Protein AF-A0A2I8VKZ7-F1 (afdb_monomer_lite)

Radius of gyration: 16.63 Å; chains: 1; bounding box: 51×28×48 Å

Structure (mmCIF, N/CA/C/O backbone):
data_AF-A0A2I8VKZ7-F1
#
_entry.id   AF-A0A2I8VKZ7-F1
#
loop_
_atom_site.group_PDB
_atom_site.id
_atom_site.type_symbol
_atom_site.label_atom_id
_atom_site.label_alt_id
_atom_site.label_comp_id
_atom_site.label_asym_id
_atom_site.label_entity_id
_atom_site.label_seq_id
_atom_site.pdbx_PDB_ins_code
_atom_site.Cartn_x
_atom_site.Cartn_y
_atom_site.Cartn_z
_atom_site.occupancy
_atom_site.B_iso_or_equiv
_atom_site.auth_seq_id
_atom_site.auth_comp_id
_atom_site.auth_asym_id
_atom_site.auth_atom_id
_atom_site.pdbx_PDB_model_num
ATOM 1 N N . MET A 1 1 ? -18.001 9.272 -7.766 1.00 66.19 1 MET A N 1
ATOM 2 C CA . MET A 1 1 ? -16.822 8.441 -8.090 1.00 66.19 1 MET A CA 1
ATOM 3 C C . MET A 1 1 ? -16.253 8.024 -6.753 1.00 66.19 1 MET A C 1
ATOM 5 O O . MET A 1 1 ? -16.029 8.919 -5.956 1.00 66.19 1 MET A O 1
ATOM 9 N N . THR A 1 2 ? -16.113 6.727 -6.509 1.00 84.25 2 THR A N 1
ATOM 10 C CA . THR A 1 2 ? -15.635 6.159 -5.238 1.00 84.25 2 THR A CA 1
ATOM 11 C C . THR A 1 2 ? -14.112 6.032 -5.310 1.00 84.25 2 THR A C 1
ATOM 13 O O . THR A 1 2 ? -13.646 5.255 -6.152 1.00 84.25 2 THR A O 1
ATOM 16 N N . PRO A 1 3 ? -13.312 6.827 -4.571 1.00 93.75 3 PRO A N 1
ATOM 17 C CA . PRO A 1 3 ? -11.859 6.742 -4.643 1.00 93.75 3 PRO A CA 1
ATOM 18 C C . PRO A 1 3 ? -11.371 5.447 -3.988 1.00 93.75 3 PRO A C 1
ATOM 20 O O . PRO A 1 3 ? -11.765 5.118 -2.871 1.00 93.75 3 PRO A O 1
ATOM 23 N N . VAL A 1 4 ? -10.501 4.717 -4.685 1.00 93.56 4 VAL A N 1
ATOM 24 C CA . VAL A 1 4 ? -9.950 3.437 -4.222 1.00 93.56 4 VAL A CA 1
ATOM 25 C C . VAL A 1 4 ? -8.439 3.565 -4.079 1.00 93.56 4 VAL A C 1
ATOM 27 O O . VAL A 1 4 ? -7.758 3.973 -5.023 1.00 93.56 4 VAL A O 1
ATOM 30 N N . GLY A 1 5 ? -7.928 3.234 -2.897 1.00 93.12 5 GLY A N 1
ATOM 31 C CA . GLY A 1 5 ? -6.505 3.106 -2.616 1.00 93.12 5 GLY A CA 1
ATOM 32 C C . GLY A 1 5 ? -5.992 1.721 -3.001 1.00 93.12 5 GLY A C 1
ATOM 33 O O . GLY A 1 5 ? -6.727 0.737 -2.943 1.00 93.12 5 GLY A O 1
ATOM 34 N N . LEU A 1 6 ? -4.720 1.645 -3.380 1.00 92.62 6 LEU A N 1
ATOM 35 C CA . LEU A 1 6 ? -4.015 0.389 -3.615 1.00 92.62 6 LEU A CA 1
ATOM 36 C C . LEU A 1 6 ? -2.814 0.314 -2.676 1.00 92.62 6 LEU A C 1
ATOM 38 O O . LEU A 1 6 ? -2.026 1.260 -2.625 1.00 92.62 6 LEU A O 1
ATOM 42 N N . GLU A 1 7 ? -2.664 -0.821 -2.005 1.00 94.62 7 GLU A N 1
ATOM 43 C CA . GLU A 1 7 ? -1.490 -1.182 -1.215 1.00 94.62 7 GLU A CA 1
ATOM 44 C C . GLU A 1 7 ? -0.933 -2.526 -1.681 1.00 94.62 7 GLU A C 1
ATOM 46 O O . GLU A 1 7 ? -1.688 -3.405 -2.095 1.00 94.62 7 GLU A O 1
ATOM 51 N N . LEU A 1 8 ? 0.388 -2.679 -1.604 1.00 93.81 8 LEU A N 1
ATOM 52 C CA . LEU A 1 8 ? 1.097 -3.871 -2.065 1.00 93.81 8 LEU A CA 1
ATOM 53 C C . LEU A 1 8 ? 1.954 -4.455 -0.931 1.00 93.81 8 LEU A C 1
ATOM 55 O O . LEU A 1 8 ? 2.530 -3.696 -0.158 1.00 93.81 8 LEU A O 1
ATOM 59 N N . GLY A 1 9 ? 2.053 -5.778 -0.808 1.00 92.12 9 GLY A N 1
ATOM 60 C CA . GLY A 1 9 ? 2.948 -6.431 0.162 1.00 92.12 9 GLY A CA 1
ATOM 61 C C . GLY A 1 9 ? 4.384 -6.594 -0.354 1.00 92.12 9 GLY A C 1
ATOM 62 O O . GLY A 1 9 ? 5.338 -6.566 0.429 1.00 92.12 9 GLY A O 1
ATOM 63 N N . GLY A 1 10 ? 4.539 -6.718 -1.674 1.00 92.62 10 GLY A N 1
ATOM 64 C CA . GLY A 1 10 ? 5.800 -6.958 -2.363 1.00 92.62 10 GLY A CA 1
ATOM 65 C C . GLY A 1 10 ? 5.613 -7.306 -3.844 1.00 92.62 10 GLY A C 1
ATOM 66 O O . GLY A 1 10 ? 4.540 -7.127 -4.433 1.00 92.62 10 GLY A O 1
ATOM 67 N N . GLY A 1 11 ? 6.685 -7.808 -4.460 1.00 91.19 11 GLY A N 1
ATOM 68 C CA . GLY A 1 11 ? 6.716 -8.191 -5.871 1.00 91.19 11 GLY A CA 1
ATOM 69 C C . GLY A 1 11 ? 7.388 -7.146 -6.758 1.00 91.19 11 GLY A C 1
ATOM 70 O O . GLY A 1 11 ? 8.400 -6.558 -6.374 1.00 91.19 11 GLY A O 1
ATOM 71 N N . VAL A 1 12 ? 6.850 -6.936 -7.959 1.00 89.88 12 VAL A N 1
ATOM 72 C CA . VAL A 1 12 ? 7.453 -6.080 -8.990 1.00 89.88 12 VAL A CA 1
ATOM 73 C C . VAL A 1 12 ? 6.397 -5.203 -9.658 1.00 89.88 12 VAL A C 1
ATOM 75 O O . VAL A 1 12 ? 5.337 -5.681 -10.061 1.00 89.88 12 VAL A O 1
ATOM 78 N N . VAL A 1 13 ? 6.721 -3.923 -9.847 1.00 86.88 13 VAL A N 1
ATOM 79 C CA . VAL A 1 13 ? 5.927 -2.987 -10.656 1.00 86.88 13 VAL A CA 1
ATOM 80 C C . VAL A 1 13 ? 6.664 -2.613 -11.932 1.00 86.88 13 VAL A C 1
ATOM 82 O O . VAL A 1 13 ? 7.882 -2.498 -11.942 1.00 86.88 13 VAL A O 1
ATOM 85 N N . ALA A 1 14 ? 5.919 -2.374 -13.007 1.00 87.75 14 ALA A N 1
ATOM 86 C CA . ALA A 1 14 ? 6.465 -1.798 -14.228 1.00 87.75 14 ALA A CA 1
ATOM 87 C C . ALA A 1 14 ? 6.142 -0.299 -14.286 1.00 87.75 14 ALA A C 1
ATOM 89 O O . ALA A 1 14 ? 4.978 0.084 -14.133 1.00 87.75 14 ALA A O 1
ATOM 90 N N . ALA A 1 15 ? 7.147 0.536 -14.531 1.00 85.69 15 ALA A N 1
ATOM 91 C CA . ALA A 1 15 ? 6.988 1.980 -14.691 1.00 85.69 15 ALA A CA 1
ATOM 92 C C . ALA A 1 15 ? 7.823 2.499 -15.867 1.00 85.69 15 ALA A C 1
ATOM 94 O O . ALA A 1 15 ? 8.743 1.828 -16.333 1.00 85.69 15 ALA A O 1
ATOM 95 N N . LEU A 1 16 ? 7.471 3.684 -16.369 1.00 84.69 16 LEU A N 1
ATOM 96 C CA . LEU A 1 16 ? 8.263 4.374 -17.380 1.00 84.69 16 LEU A CA 1
ATOM 97 C C . LEU A 1 16 ? 9.531 4.934 -16.731 1.00 84.69 16 LEU A C 1
ATOM 99 O O . LEU A 1 16 ? 9.442 5.794 -15.853 1.00 84.69 16 LEU A O 1
ATOM 103 N N . ASP A 1 17 ? 10.686 4.488 -17.199 1.00 82.62 17 ASP A N 1
ATOM 104 C CA . ASP A 1 17 ? 11.962 5.059 -16.801 1.00 82.62 17 ASP A CA 1
ATOM 105 C C . ASP A 1 17 ? 12.157 6.420 -17.488 1.00 82.62 17 ASP A C 1
ATOM 107 O O . ASP A 1 17 ? 12.075 6.537 -18.714 1.00 82.62 17 ASP A O 1
ATOM 111 N N . GLY A 1 18 ? 12.347 7.481 -16.702 1.00 77.75 18 GLY A N 1
ATOM 112 C CA . GLY A 1 18 ? 12.414 8.850 -17.219 1.00 77.75 18 GLY A CA 1
ATOM 113 C C . GLY A 1 18 ? 13.640 9.125 -18.091 1.00 77.75 18 GLY A C 1
ATOM 114 O O . GLY A 1 18 ? 13.549 9.924 -19.030 1.00 77.75 18 GLY A O 1
ATOM 115 N N . GLU A 1 19 ? 14.752 8.438 -17.821 1.00 80.88 19 GLU A N 1
ATOM 116 C CA . GLU A 1 19 ? 16.018 8.614 -18.533 1.00 80.88 19 GLU A CA 1
ATOM 117 C C . GLU A 1 19 ? 16.010 7.900 -19.890 1.00 80.88 19 GLU A C 1
ATOM 119 O O . GLU A 1 19 ? 16.284 8.507 -20.929 1.00 80.88 19 GLU A O 1
ATOM 124 N N . THR A 1 20 ? 15.662 6.613 -19.892 1.00 83.06 20 THR A N 1
ATOM 125 C CA . THR A 1 20 ? 15.688 5.751 -21.085 1.00 83.06 20 THR A CA 1
ATOM 126 C C . THR A 1 20 ? 14.401 5.821 -21.901 1.00 83.06 20 THR A C 1
ATOM 128 O O . THR A 1 20 ? 14.427 5.585 -23.109 1.00 83.06 20 THR A O 1
ATOM 131 N N . ARG A 1 21 ? 13.281 6.210 -21.275 1.00 83.75 21 ARG A N 1
ATOM 132 C CA . ARG A 1 21 ? 11.912 6.144 -21.820 1.00 83.75 21 ARG A CA 1
ATOM 133 C C . ARG A 1 21 ? 11.418 4.728 -22.114 1.00 83.75 21 ARG A C 1
ATOM 135 O O . ARG A 1 21 ? 10.408 4.576 -22.806 1.00 83.75 21 ARG A O 1
ATOM 142 N N . ASP A 1 22 ? 12.086 3.719 -21.574 1.00 84.50 22 ASP A N 1
ATOM 143 C CA . ASP A 1 22 ? 11.636 2.336 -21.636 1.00 84.50 22 ASP A CA 1
ATOM 144 C C . ASP A 1 22 ? 10.704 2.010 -20.460 1.00 84.50 22 ASP A C 1
ATOM 146 O O . ASP A 1 22 ? 10.686 2.692 -19.434 1.00 84.50 22 ASP A O 1
ATOM 150 N N . ILE A 1 23 ? 9.891 0.961 -20.610 1.00 84.88 23 ILE A N 1
ATOM 151 C CA . ILE A 1 23 ? 9.157 0.392 -19.475 1.00 84.88 23 ILE A CA 1
ATOM 152 C C . ILE A 1 23 ? 10.102 -0.572 -18.766 1.00 84.88 23 ILE A C 1
ATOM 154 O O . ILE A 1 23 ? 10.510 -1.577 -19.350 1.00 84.88 23 ILE A O 1
ATOM 158 N N . VAL A 1 24 ? 10.417 -0.265 -17.512 1.00 84.94 24 VAL A N 1
ATOM 159 C CA . VAL A 1 24 ? 11.349 -1.029 -16.683 1.00 84.94 24 VAL A CA 1
ATOM 160 C C . VAL A 1 24 ? 10.612 -1.606 -15.479 1.00 84.94 24 VAL A C 1
ATOM 162 O O . VAL A 1 24 ? 9.642 -1.036 -14.972 1.00 84.94 24 VAL A O 1
ATOM 165 N N . GLU A 1 25 ? 11.058 -2.781 -15.052 1.00 87.75 25 GLU A N 1
ATOM 166 C CA . GLU A 1 25 ? 10.578 -3.473 -13.864 1.00 87.75 25 GLU A CA 1
ATOM 167 C C . GLU A 1 25 ? 11.357 -3.022 -12.624 1.00 87.75 25 GLU A C 1
ATOM 169 O O . GLU A 1 25 ? 12.585 -3.083 -12.591 1.00 87.75 25 GLU A O 1
ATOM 174 N N . TYR A 1 26 ? 10.632 -2.608 -11.587 1.00 86.75 26 TYR A N 1
ATOM 175 C CA . TYR A 1 26 ? 11.177 -2.175 -10.307 1.00 86.75 26 TYR A CA 1
ATOM 176 C C . TYR A 1 26 ? 10.673 -3.096 -9.194 1.00 86.75 26 TYR A C 1
ATOM 178 O O . TYR A 1 26 ? 9.455 -3.276 -9.056 1.00 86.75 26 TYR A O 1
ATOM 186 N N . PRO A 1 27 ? 11.569 -3.675 -8.376 1.00 89.88 27 PRO A N 1
ATOM 187 C CA . PRO A 1 27 ? 11.145 -4.447 -7.220 1.00 89.88 27 PRO A CA 1
ATOM 188 C C . PRO A 1 27 ? 10.459 -3.528 -6.206 1.00 89.88 27 PRO A C 1
ATOM 190 O O . PRO A 1 27 ? 10.930 -2.423 -5.9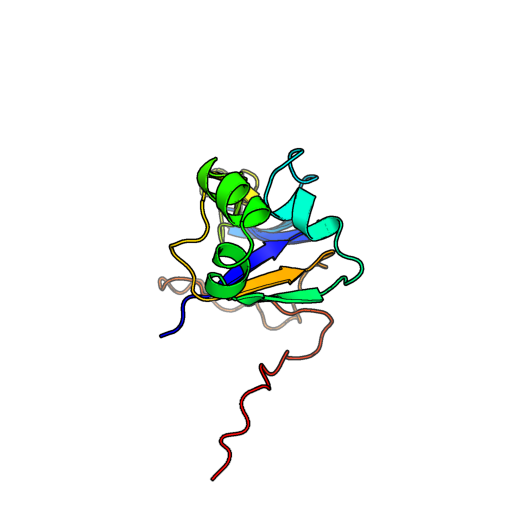24 1.00 89.88 27 PRO A O 1
ATOM 193 N N . ILE A 1 28 ? 9.363 -4.000 -5.621 1.00 89.94 28 ILE A N 1
ATOM 194 C CA . ILE A 1 28 ? 8.735 -3.336 -4.481 1.00 89.94 28 ILE A CA 1
ATOM 195 C C . ILE A 1 28 ? 9.596 -3.638 -3.248 1.00 89.94 28 ILE A C 1
ATOM 197 O O . ILE A 1 28 ? 9.786 -4.811 -2.912 1.00 89.94 28 ILE A O 1
ATOM 201 N N . PRO A 1 29 ? 10.146 -2.617 -2.566 1.00 89.94 29 PRO A N 1
ATOM 202 C CA . PRO A 1 29 ? 10.917 -2.836 -1.352 1.00 89.94 29 PRO A CA 1
ATOM 203 C C . PRO A 1 29 ? 10.013 -3.363 -0.237 1.00 89.94 29 PRO A C 1
ATOM 205 O O . PRO A 1 29 ? 8.840 -2.996 -0.163 1.00 89.94 29 PRO A O 1
ATOM 208 N N . SER A 1 30 ? 10.581 -4.158 0.674 1.00 90.81 30 SER A N 1
ATOM 209 C CA . SER A 1 30 ? 9.874 -4.602 1.878 1.00 90.81 30 SER A CA 1
ATOM 210 C C . SER A 1 30 ? 9.204 -3.416 2.593 1.00 90.81 30 SER A C 1
ATOM 212 O O . SER A 1 30 ? 9.882 -2.410 2.839 1.00 90.81 30 SER A O 1
ATOM 214 N N . PRO A 1 31 ? 7.916 -3.529 2.961 1.00 93.94 31 PRO A N 1
ATOM 215 C CA . PRO A 1 31 ? 7.203 -2.486 3.685 1.00 93.94 31 PRO A CA 1
ATOM 216 C C . PRO A 1 31 ? 7.919 -2.046 4.974 1.00 93.94 31 PRO A C 1
ATOM 218 O O . PRO A 1 31 ? 8.389 -2.901 5.732 1.00 93.94 31 PRO A O 1
ATOM 221 N N . PRO A 1 32 ? 7.989 -0.733 5.277 1.00 95.00 32 PRO A N 1
ATOM 222 C CA . PRO A 1 32 ? 8.500 -0.254 6.556 1.00 95.00 32 PRO A CA 1
ATOM 223 C C . PRO A 1 32 ? 7.689 -0.830 7.729 1.00 95.00 32 PRO A C 1
ATOM 225 O O . PRO A 1 32 ? 6.457 -0.860 7.643 1.00 95.00 32 PRO A O 1
ATOM 228 N N . PRO A 1 33 ? 8.317 -1.241 8.844 1.00 96.44 33 PRO A N 1
ATOM 229 C CA . PRO A 1 33 ? 7.589 -1.775 9.993 1.00 96.44 33 PRO A CA 1
ATOM 230 C C . PRO A 1 33 ? 6.515 -0.810 10.51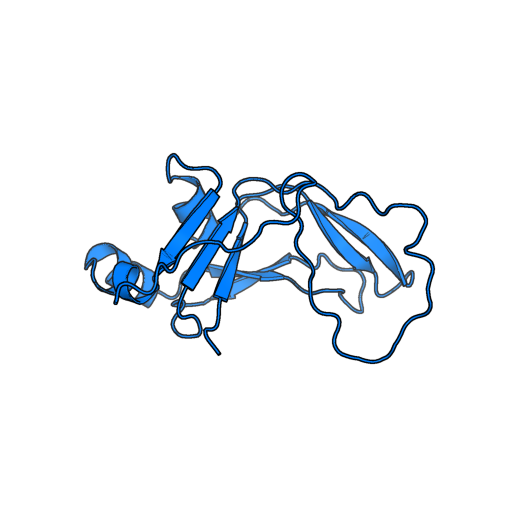2 1.00 96.44 33 PRO A C 1
ATOM 232 O O . PRO A 1 33 ? 6.789 0.365 10.748 1.00 96.44 33 PRO A O 1
ATOM 235 N N . GLY A 1 34 ? 5.292 -1.307 10.706 1.00 95.12 34 GLY A N 1
ATOM 236 C CA . GLY A 1 34 ? 4.152 -0.514 11.183 1.00 95.12 34 GLY A CA 1
ATOM 237 C C . GLY A 1 34 ? 3.496 0.388 10.130 1.00 95.12 34 GLY A C 1
ATOM 238 O O . GLY A 1 34 ? 2.533 1.088 10.453 1.00 95.12 34 GLY A O 1
ATOM 239 N N . SER A 1 35 ? 3.982 0.369 8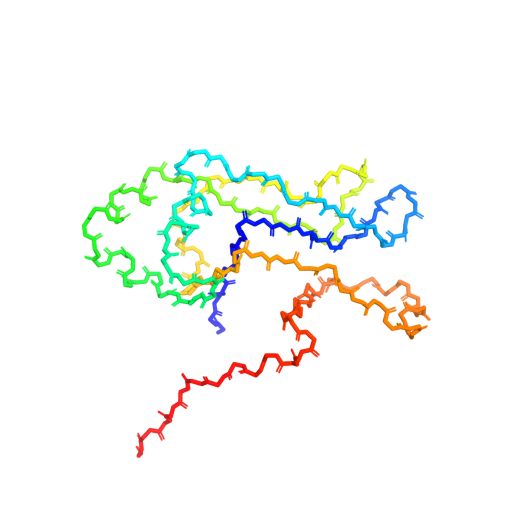.884 1.00 97.44 35 SER A N 1
ATOM 240 C CA . SER A 1 35 ? 3.289 0.961 7.735 1.00 97.44 35 SER A CA 1
ATOM 241 C C . SER A 1 35 ? 1.990 0.210 7.421 1.00 97.44 35 SER A C 1
ATOM 243 O O . SER A 1 35 ? 1.795 -0.930 7.845 1.00 97.44 35 SER A O 1
ATOM 245 N N . ILE A 1 36 ? 1.098 0.838 6.654 1.00 96.94 36 ILE A N 1
ATOM 246 C CA . ILE A 1 36 ? -0.145 0.214 6.187 1.00 96.94 36 ILE A CA 1
ATOM 247 C C . ILE A 1 36 ? 0.117 -1.119 5.469 1.00 96.94 36 ILE A C 1
ATOM 249 O O . ILE A 1 36 ? -0.443 -2.125 5.903 1.00 96.94 36 ILE A O 1
ATOM 253 N N . PRO A 1 37 ? 0.991 -1.188 4.447 1.00 96.31 37 PRO A N 1
ATOM 254 C CA . PRO A 1 37 ? 1.300 -2.455 3.784 1.00 96.31 37 PRO A CA 1
ATOM 255 C C . PRO A 1 37 ? 1.964 -3.498 4.697 1.00 96.31 37 PRO A C 1
ATOM 257 O O . PRO A 1 37 ? 1.677 -4.682 4.555 1.00 96.31 37 PRO A O 1
ATOM 260 N N . ASP A 1 38 ? 2.792 -3.098 5.672 1.00 97.06 38 ASP A N 1
ATOM 261 C CA . ASP A 1 38 ? 3.377 -4.043 6.643 1.00 97.06 38 ASP A CA 1
ATOM 262 C C . ASP A 1 38 ? 2.318 -4.665 7.564 1.00 97.06 38 ASP A C 1
ATOM 264 O O . ASP A 1 38 ? 2.397 -5.848 7.896 1.00 97.06 38 ASP A O 1
ATOM 268 N N . VAL A 1 39 ? 1.320 -3.881 7.979 1.00 96.06 39 VAL A N 1
ATOM 269 C CA . VAL A 1 39 ? 0.195 -4.378 8.780 1.00 96.06 39 VAL A CA 1
ATOM 270 C C . VAL A 1 39 ? -0.727 -5.247 7.930 1.00 96.06 39 VAL A C 1
ATOM 272 O O . VAL A 1 39 ? -1.113 -6.327 8.372 1.00 96.06 39 VAL A O 1
ATOM 275 N N . PHE A 1 40 ? -1.047 -4.817 6.709 1.00 95.25 40 PHE A N 1
ATOM 276 C CA . PHE A 1 40 ? -1.950 -5.537 5.808 1.00 95.25 40 PHE A CA 1
ATOM 277 C C . PHE A 1 40 ? -1.391 -6.895 5.382 1.00 95.25 40 PHE A C 1
ATOM 279 O O . PHE A 1 40 ? -2.140 -7.865 5.350 1.00 95.25 40 PHE A O 1
ATOM 286 N N . ARG A 1 41 ? -0.071 -7.013 5.197 1.00 94.31 41 ARG A N 1
ATOM 287 C CA . ARG A 1 41 ? 0.597 -8.294 4.913 1.00 94.31 41 ARG A CA 1
ATOM 288 C C . ARG A 1 41 ? 0.422 -9.355 6.009 1.00 94.31 41 ARG A C 1
ATOM 290 O O . ARG A 1 41 ? 0.698 -10.528 5.796 1.00 94.31 41 ARG A O 1
ATOM 297 N N . ARG A 1 42 ? 0.012 -8.963 7.217 1.00 93.44 42 ARG A N 1
ATOM 298 C CA . ARG A 1 42 ? -0.206 -9.894 8.339 1.00 93.44 42 ARG A CA 1
ATOM 299 C C . ARG A 1 42 ? -1.615 -10.486 8.351 1.00 93.44 42 ARG A C 1
ATOM 301 O O . ARG A 1 42 ? -1.906 -11.307 9.217 1.00 93.44 42 ARG A O 1
ATOM 308 N N . VAL A 1 43 ? -2.489 -10.039 7.451 1.00 92.12 43 VAL A N 1
ATOM 309 C CA . VAL A 1 43 ? -3.804 -10.641 7.229 1.00 92.12 43 VAL A CA 1
ATOM 310 C C . VAL A 1 43 ? -3.603 -11.952 6.469 1.00 92.12 43 VAL A C 1
ATOM 312 O O . VAL A 1 43 ? -2.829 -11.998 5.520 1.00 92.12 43 VAL A O 1
ATOM 315 N N . ASP A 1 44 ? -4.299 -13.013 6.877 1.00 91.38 44 ASP A N 1
ATOM 316 C CA . ASP A 1 44 ? -4.188 -14.364 6.294 1.00 91.38 44 ASP A CA 1
ATOM 317 C C . ASP A 1 44 ? -4.935 -14.493 4.945 1.00 91.38 44 ASP A C 1
ATOM 319 O O . ASP A 1 44 ? -5.550 -15.514 4.643 1.00 91.38 44 ASP A O 1
ATOM 323 N N . ASP A 1 45 ? -4.938 -13.416 4.155 1.00 91.56 45 ASP A N 1
ATOM 324 C CA . ASP A 1 45 ? -5.547 -13.338 2.829 1.00 91.56 45 ASP A CA 1
ATOM 325 C C . ASP A 1 45 ? -4.619 -12.550 1.883 1.00 91.56 45 ASP A C 1
ATOM 327 O O . ASP A 1 45 ? -4.354 -11.367 2.131 1.00 91.56 45 ASP A O 1
ATOM 331 N N . PRO A 1 46 ? -4.109 -13.168 0.798 1.00 90.88 46 PRO A N 1
ATOM 332 C CA . PRO A 1 46 ? -3.191 -12.510 -0.131 1.00 90.88 46 PRO A CA 1
ATOM 333 C C . PRO A 1 46 ? -3.849 -11.419 -0.993 1.00 90.88 46 PRO A C 1
ATOM 335 O O . PRO A 1 46 ? -3.139 -10.653 -1.651 1.00 90.88 46 PRO A O 1
ATOM 338 N N . LEU A 1 47 ? -5.184 -11.346 -1.040 1.00 95.19 47 LEU A N 1
ATOM 339 C CA . LEU A 1 47 ? -5.924 -10.345 -1.805 1.00 95.19 47 LEU A CA 1
ATOM 340 C C . LEU A 1 47 ? -7.234 -10.004 -1.101 1.00 95.19 47 LEU A C 1
ATOM 342 O O . LEU A 1 47 ? -8.191 -10.769 -1.146 1.00 95.19 47 LEU A O 1
ATOM 346 N N . PHE A 1 48 ? -7.329 -8.790 -0.570 1.00 93.38 48 PHE A N 1
ATOM 347 C CA . PHE A 1 48 ? -8.561 -8.326 0.055 1.00 93.38 48 PHE A CA 1
ATOM 348 C C . PHE A 1 48 ? -8.865 -6.868 -0.272 1.00 93.38 48 PHE A C 1
ATOM 350 O O . PHE A 1 48 ? -8.011 -6.088 -0.699 1.00 93.38 48 PHE A O 1
ATOM 357 N N . SER A 1 49 ? -10.119 -6.496 -0.048 1.00 95.38 49 SER A N 1
ATOM 358 C CA . SER A 1 49 ? -10.573 -5.113 -0.057 1.00 95.38 49 SER A CA 1
ATOM 359 C C . SER A 1 49 ? -11.237 -4.794 1.268 1.00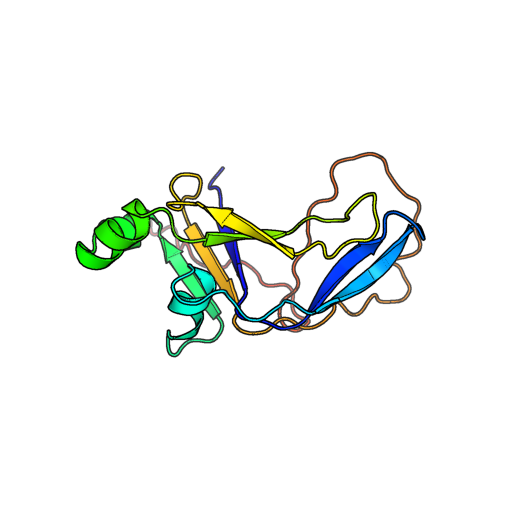 95.38 49 SER A C 1
ATOM 361 O O . SER A 1 49 ? -11.988 -5.619 1.784 1.00 95.38 49 SER A O 1
ATOM 363 N N . VAL A 1 50 ? -11.008 -3.594 1.782 1.00 93.62 50 VAL A N 1
ATOM 364 C CA . VAL A 1 50 ? -11.600 -3.135 3.037 1.00 93.62 50 VAL A CA 1
ATOM 365 C C . VAL A 1 50 ? -12.166 -1.731 2.872 1.00 93.62 50 VAL A C 1
ATOM 367 O O . VAL A 1 50 ? -11.579 -0.895 2.174 1.00 93.62 50 VAL A O 1
ATOM 370 N N . SER A 1 51 ? -13.322 -1.485 3.485 1.00 96.00 51 SER A N 1
ATOM 371 C CA . SER A 1 51 ? -13.899 -0.147 3.554 1.00 96.00 51 SER A CA 1
ATOM 372 C C . SER A 1 51 ? -13.097 0.705 4.533 1.00 96.00 51 SER A C 1
ATOM 374 O O . SER A 1 51 ? -12.741 0.253 5.623 1.00 96.00 51 SER A O 1
ATOM 376 N N . VAL A 1 52 ? -12.821 1.956 4.165 1.00 95.19 52 VAL A N 1
ATOM 377 C CA . VAL A 1 52 ? -12.162 2.887 5.088 1.00 95.19 52 VAL A CA 1
ATOM 378 C C . VAL A 1 52 ? -13.060 3.166 6.295 1.00 95.19 52 VAL A C 1
ATOM 380 O O . VAL A 1 52 ? -12.556 3.202 7.414 1.00 95.19 52 VAL A O 1
ATOM 383 N N . ASP A 1 53 ? -14.379 3.245 6.116 1.00 95.44 53 ASP A N 1
ATOM 384 C CA . ASP A 1 53 ? -15.318 3.433 7.229 1.00 95.44 53 ASP A CA 1
ATOM 385 C C . ASP A 1 53 ? -15.249 2.267 8.230 1.00 95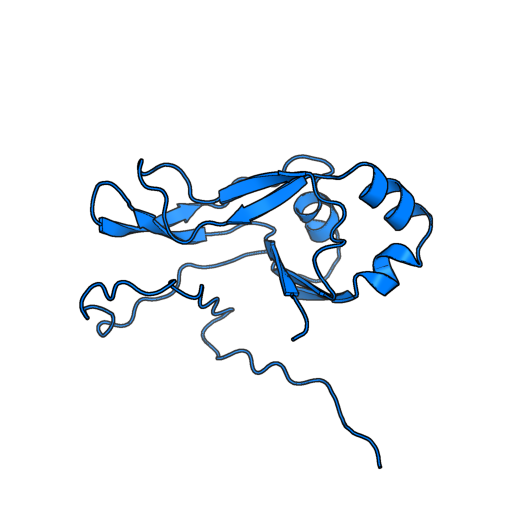.44 53 ASP A C 1
ATOM 387 O O . ASP A 1 53 ? -15.130 2.496 9.433 1.00 95.44 53 ASP A O 1
ATOM 391 N N . GLU A 1 54 ? -15.199 1.020 7.747 1.00 93.25 54 GLU A N 1
ATOM 392 C CA . GLU A 1 54 ? -15.055 -0.170 8.603 1.00 93.25 54 GLU A CA 1
ATOM 393 C C . GLU A 1 54 ? -13.733 -0.168 9.390 1.00 93.25 54 GLU A C 1
ATOM 395 O O . GLU A 1 54 ? -13.702 -0.540 10.568 1.00 93.25 54 GLU A O 1
ATOM 400 N N . LEU A 1 55 ? -12.633 0.292 8.775 1.00 91.25 55 LEU A N 1
ATOM 401 C CA . LEU A 1 55 ? -11.356 0.468 9.478 1.00 91.25 55 LEU A CA 1
ATOM 402 C C . LEU A 1 55 ? -11.472 1.516 10.590 1.00 91.25 55 LEU A C 1
ATOM 404 O O . LEU A 1 55 ? -10.929 1.330 11.681 1.00 91.25 55 LEU A O 1
ATOM 408 N N . TYR A 1 56 ? -12.179 2.616 10.330 1.00 93.50 56 TYR A N 1
ATOM 409 C CA . TYR A 1 56 ? -12.404 3.658 11.324 1.00 93.50 56 TYR A CA 1
ATOM 410 C C . TYR A 1 56 ? -13.393 3.228 12.411 1.00 93.50 56 TYR A C 1
ATOM 412 O O . TYR A 1 56 ? -13.279 3.710 13.540 1.00 93.50 56 TYR A O 1
ATOM 420 N N . ASP A 1 57 ? -14.306 2.296 12.158 1.00 94.44 57 ASP A N 1
ATOM 421 C CA . ASP A 1 57 ? -15.226 1.785 13.176 1.00 94.44 57 ASP A CA 1
ATOM 422 C C . ASP A 1 57 ? -14.509 0.987 14.275 1.00 94.44 57 ASP A C 1
ATOM 424 O O . ASP A 1 57 ? -14.892 1.077 15.446 1.00 94.44 57 ASP A O 1
ATOM 428 N N . ALA A 1 58 ? -13.395 0.321 13.960 1.00 91.06 58 ALA A N 1
ATOM 429 C CA . ALA A 1 58 ? -12.559 -0.374 14.938 1.00 91.06 58 ALA A CA 1
ATOM 430 C C . ALA A 1 58 ? -11.667 0.605 15.748 1.00 91.06 58 ALA A C 1
ATOM 432 O O . ALA A 1 58 ? -10.784 1.247 15.175 1.00 91.06 58 ALA A O 1
ATOM 433 N N . PRO A 1 59 ? -11.811 0.720 17.090 1.00 91.44 59 PRO A N 1
ATOM 434 C CA . PRO A 1 59 ? -11.097 1.734 17.879 1.00 91.44 59 PRO A CA 1
ATOM 435 C C . PRO A 1 59 ? -9.565 1.672 17.789 1.00 91.44 59 PRO A C 1
ATOM 437 O O . PRO A 1 59 ? -8.923 2.706 17.620 1.00 91.44 59 PRO A O 1
ATOM 440 N N . SER A 1 60 ? -8.974 0.476 17.852 1.00 92.88 60 SER A N 1
ATOM 441 C CA . SER A 1 60 ? -7.516 0.298 17.774 1.00 92.88 60 SER A CA 1
ATOM 442 C C . SER A 1 60 ? -6.956 0.646 16.392 1.00 92.88 60 SER A C 1
ATOM 444 O O . SER A 1 60 ? -5.902 1.272 16.288 1.00 92.88 60 SER A O 1
ATOM 446 N N . VAL A 1 61 ? -7.677 0.285 15.328 1.00 92.25 61 VAL A N 1
ATOM 447 C CA . VAL A 1 61 ? -7.305 0.597 13.942 1.00 92.25 61 VAL A CA 1
ATOM 448 C C . VAL A 1 61 ? -7.424 2.097 13.693 1.00 92.25 61 VAL A C 1
ATOM 450 O O . VAL A 1 61 ? -6.501 2.702 13.156 1.00 92.25 61 VAL A O 1
ATOM 453 N N . ARG A 1 62 ? -8.502 2.725 14.167 1.00 94.50 62 ARG A N 1
ATOM 454 C CA . ARG A 1 62 ? -8.697 4.179 14.129 1.00 94.50 62 ARG A CA 1
ATOM 455 C C . ARG A 1 62 ? -7.563 4.938 14.809 1.00 94.50 62 ARG A C 1
ATOM 457 O O . ARG A 1 62 ? -7.076 5.927 14.265 1.00 94.50 62 ARG A O 1
ATOM 464 N N . GLU A 1 63 ? -7.173 4.528 16.013 1.00 95.31 63 GLU A N 1
ATOM 465 C CA . GLU A 1 63 ? -6.073 5.163 16.747 1.00 95.31 63 GLU A CA 1
ATOM 466 C C . GLU A 1 63 ? -4.749 5.031 15.999 1.00 95.31 63 GLU A C 1
ATOM 468 O O . GLU A 1 63 ? -4.031 6.019 15.858 1.00 95.31 63 GLU A O 1
ATOM 473 N N . TRP A 1 64 ? -4.465 3.850 15.450 1.00 96.94 64 TRP A N 1
ATOM 474 C CA . TRP A 1 64 ? -3.286 3.633 14.621 1.00 96.94 64 TRP A CA 1
ATOM 475 C C . TRP A 1 64 ? -3.315 4.479 13.339 1.00 96.94 64 TRP A C 1
ATOM 477 O O . TRP A 1 64 ? -2.350 5.193 13.083 1.00 96.94 64 TRP A O 1
ATOM 487 N N . LEU A 1 65 ? -4.416 4.509 12.582 1.00 95.69 65 LEU A N 1
ATOM 488 C CA . LEU A 1 65 ? -4.544 5.337 11.372 1.00 95.69 65 LEU A CA 1
ATOM 489 C C . LEU A 1 65 ? -4.362 6.833 11.663 1.00 95.69 65 LEU A C 1
ATOM 491 O O . LEU A 1 65 ? -3.752 7.549 10.872 1.00 95.69 65 LEU A O 1
ATOM 495 N N . ARG A 1 66 ? -4.796 7.313 12.836 1.00 96.38 66 ARG A N 1
ATOM 496 C CA . ARG A 1 66 ? -4.567 8.701 13.281 1.00 96.38 66 ARG A CA 1
ATOM 497 C C . ARG A 1 66 ? -3.097 9.041 13.531 1.00 96.38 66 ARG A C 1
ATOM 499 O O . ARG A 1 66 ? -2.760 10.222 13.523 1.00 96.38 66 ARG A O 1
ATOM 506 N N . THR A 1 67 ? -2.221 8.051 13.714 1.00 97.00 67 THR A N 1
ATOM 507 C CA . THR A 1 67 ? -0.760 8.274 13.741 1.00 97.00 67 THR A CA 1
ATOM 508 C C . THR A 1 67 ? -0.172 8.533 12.350 1.00 97.00 67 THR A C 1
ATOM 510 O O . THR A 1 67 ? 1.013 8.831 12.236 1.00 97.00 67 THR A O 1
ATOM 513 N N . GLN A 1 68 ? -1.007 8.459 11.307 1.00 96.56 68 GLN A N 1
ATOM 514 C CA . GLN A 1 68 ? -0.652 8.615 9.900 1.00 96.56 68 GLN A CA 1
ATOM 515 C C . GLN A 1 68 ? 0.474 7.665 9.463 1.00 96.56 68 GLN A C 1
ATOM 517 O O . GLN A 1 68 ? 1.534 8.129 9.013 1.00 96.56 68 GLN A O 1
ATOM 522 N N . PRO A 1 69 ? 0.265 6.337 9.584 1.00 96.75 69 PRO A N 1
ATOM 523 C CA . PRO A 1 69 ? 1.233 5.353 9.125 1.00 96.75 69 PRO A CA 1
ATOM 524 C C . PRO A 1 69 ? 1.571 5.564 7.647 1.00 96.75 69 PRO A C 1
ATOM 526 O O . PRO A 1 69 ? 0.828 6.168 6.868 1.00 96.75 69 PRO A O 1
ATOM 529 N N . GLN A 1 70 ? 2.739 5.074 7.249 1.00 97.19 70 GLN A N 1
ATOM 530 C CA . GLN A 1 70 ? 3.176 5.199 5.867 1.00 97.19 70 GLN A CA 1
ATOM 531 C C . GLN A 1 70 ? 2.361 4.283 4.952 1.00 97.19 70 GLN A C 1
ATOM 533 O O . GLN A 1 70 ? 2.043 3.153 5.314 1.00 97.19 70 GLN A O 1
ATOM 538 N N . ARG A 1 71 ? 2.071 4.761 3.746 1.00 94.88 71 ARG A N 1
ATOM 539 C CA . ARG A 1 71 ? 1.435 4.011 2.663 1.00 94.88 71 ARG A CA 1
ATOM 540 C C . ARG A 1 71 ? 2.193 4.187 1.361 1.00 94.88 71 ARG A C 1
ATOM 542 O O . ARG A 1 71 ? 2.977 5.133 1.245 1.00 94.88 71 ARG A O 1
ATOM 549 N N . HIS A 1 72 ? 1.904 3.345 0.379 1.00 91.06 72 HIS A N 1
ATOM 550 C CA . HIS A 1 72 ? 2.508 3.469 -0.939 1.00 91.06 72 HIS A CA 1
ATOM 551 C C . HIS A 1 72 ? 2.108 4.763 -1.660 1.00 91.06 72 HIS A C 1
ATOM 553 O O . HIS A 1 72 ? 0.944 5.172 -1.682 1.00 91.06 72 HIS A O 1
ATOM 559 N N . ASP A 1 73 ? 3.075 5.369 -2.333 1.00 90.12 73 ASP A N 1
ATOM 560 C CA . ASP A 1 73 ? 2.883 6.373 -3.370 1.00 90.12 73 ASP A CA 1
ATOM 561 C C . ASP A 1 73 ? 3.607 5.885 -4.627 1.00 90.12 73 ASP A C 1
ATOM 563 O O . ASP A 1 73 ? 4.821 6.033 -4.752 1.00 90.12 73 ASP A O 1
ATOM 567 N N . ILE A 1 74 ? 2.864 5.200 -5.505 1.00 86.38 74 ILE A N 1
ATOM 568 C CA . ILE A 1 74 ? 3.412 4.526 -6.689 1.00 86.38 74 ILE A CA 1
ATOM 569 C C . ILE A 1 74 ? 3.190 5.395 -7.915 1.00 86.38 74 ILE A C 1
ATOM 571 O O . ILE A 1 74 ? 2.053 5.717 -8.273 1.00 86.38 74 ILE A O 1
ATOM 575 N N . TRP A 1 75 ? 4.283 5.762 -8.569 1.00 83.62 75 TRP A N 1
ATOM 576 C CA . TRP A 1 75 ? 4.274 6.648 -9.721 1.00 83.62 75 TRP A CA 1
ATOM 577 C C . TRP A 1 75 ? 4.341 5.834 -11.016 1.00 83.62 75 TRP A C 1
ATOM 579 O O . TRP A 1 75 ? 4.977 4.790 -11.091 1.00 83.62 75 TRP A O 1
ATOM 589 N N . GLY A 1 76 ? 3.680 6.309 -12.075 1.00 79.69 76 GLY A N 1
ATOM 590 C CA . GLY A 1 76 ? 3.734 5.649 -13.390 1.00 79.69 76 GLY A CA 1
ATOM 591 C C . GLY A 1 76 ? 5.076 5.815 -14.119 1.00 79.69 76 GLY A C 1
ATOM 592 O O . GLY A 1 76 ? 5.264 5.229 -15.182 1.00 79.69 76 GLY A O 1
ATOM 593 N N . GLY A 1 77 ? 5.972 6.631 -13.565 1.00 77.88 77 GLY A N 1
ATOM 594 C CA . GLY A 1 77 ? 7.325 6.889 -14.036 1.00 77.88 77 GLY A CA 1
ATOM 595 C C . GLY A 1 77 ? 7.958 8.028 -13.241 1.00 77.88 77 GLY A C 1
ATOM 596 O O . GLY A 1 77 ? 7.252 8.969 -12.860 1.00 77.88 77 GLY A O 1
ATOM 597 N N . HIS A 1 78 ? 9.260 7.928 -12.977 1.00 66.81 78 HIS A N 1
ATOM 598 C CA . HIS A 1 78 ? 10.031 8.959 -12.285 1.00 66.81 78 HIS A CA 1
ATOM 599 C C . HIS A 1 78 ? 10.974 9.649 -13.284 1.00 66.81 78 HIS A C 1
ATOM 601 O O . HIS A 1 78 ? 11.659 8.951 -14.034 1.00 66.81 78 HIS A O 1
ATOM 607 N N . PRO A 1 79 ? 11.012 10.996 -13.343 1.00 66.19 79 PRO A N 1
ATOM 608 C CA . PRO A 1 79 ? 11.816 11.723 -14.331 1.00 66.19 79 PRO A CA 1
ATOM 609 C C . PRO A 1 79 ? 13.317 11.424 -14.232 1.00 66.19 79 PRO A C 1
ATOM 611 O O . PRO A 1 79 ? 13.994 11.455 -15.254 1.00 66.19 79 PRO A O 1
ATOM 614 N N . ASP A 1 80 ? 13.794 11.089 -13.033 1.00 71.00 80 ASP A N 1
ATOM 615 C CA . ASP A 1 80 ? 15.213 10.858 -12.735 1.00 71.00 80 ASP A CA 1
ATOM 616 C C . ASP A 1 80 ? 15.601 9.364 -12.704 1.00 71.00 80 ASP A C 1
ATOM 618 O O . ASP A 1 80 ? 16.650 9.013 -12.183 1.00 71.00 80 ASP A O 1
ATOM 622 N N . GLY A 1 81 ? 14.730 8.459 -13.173 1.00 66.25 81 GLY A N 1
ATOM 623 C CA . GLY A 1 81 ? 15.004 7.009 -13.208 1.00 66.25 81 GLY A CA 1
ATOM 624 C C . GLY A 1 81 ? 14.997 6.285 -11.850 1.00 66.25 81 GLY A C 1
ATOM 625 O O . GLY A 1 81 ? 15.177 5.067 -11.788 1.00 66.25 81 GLY A O 1
ATOM 626 N N . ASP A 1 82 ? 14.744 7.008 -10.756 1.00 77.88 82 ASP A N 1
ATOM 627 C CA . ASP A 1 82 ? 14.570 6.434 -9.419 1.00 77.88 82 ASP A CA 1
ATOM 628 C C . ASP A 1 82 ? 13.370 5.476 -9.324 1.00 77.88 82 ASP A C 1
ATOM 630 O O . ASP A 1 82 ? 12.438 5.499 -10.134 1.00 77.88 82 ASP A O 1
ATOM 634 N N . SER A 1 83 ? 13.381 4.636 -8.280 1.00 82.25 83 SER A N 1
ATOM 635 C CA . SER A 1 83 ? 12.281 3.713 -7.990 1.00 82.25 83 SER A CA 1
ATOM 636 C C . SER A 1 83 ? 10.940 4.455 -7.956 1.00 82.25 83 SER A C 1
ATOM 638 O O . SER A 1 83 ? 10.807 5.410 -7.193 1.00 82.25 83 SER A O 1
ATOM 640 N N . PRO A 1 84 ? 9.912 3.985 -8.684 1.00 86.06 84 PRO A N 1
ATOM 641 C CA . PRO A 1 84 ? 8.589 4.599 -8.692 1.00 86.06 84 PRO A CA 1
ATOM 642 C C . PRO A 1 84 ? 7.805 4.342 -7.399 1.00 86.06 84 PRO A C 1
ATOM 644 O O . PRO A 1 84 ? 6.678 4.817 -7.267 1.00 86.06 84 PRO A O 1
ATOM 647 N N . VAL A 1 85 ? 8.341 3.526 -6.486 1.00 88.06 85 VAL A N 1
ATOM 648 C CA . VAL A 1 85 ? 7.671 3.100 -5.259 1.00 88.06 85 VAL A CA 1
ATOM 649 C C . VAL A 1 85 ? 8.197 3.919 -4.089 1.00 88.06 85 VAL A C 1
ATOM 651 O O . VAL A 1 85 ? 9.277 3.651 -3.558 1.00 88.06 85 VAL A O 1
ATOM 654 N N . HIS A 1 86 ? 7.405 4.896 -3.659 1.00 88.88 86 HIS A N 1
ATOM 655 C CA . HIS A 1 86 ? 7.701 5.716 -2.491 1.00 88.88 86 HIS A CA 1
ATOM 656 C C . HIS A 1 86 ? 6.703 5.464 -1.365 1.00 88.88 86 HIS A C 1
ATOM 658 O O . HIS A 1 86 ? 5.678 4.803 -1.540 1.00 88.88 86 HIS A O 1
ATOM 664 N N . TYR A 1 87 ? 7.000 6.030 -0.198 1.00 91.88 87 TYR A N 1
ATOM 665 C CA . TYR A 1 87 ? 6.133 5.973 0.969 1.00 91.88 87 TYR A CA 1
ATOM 666 C C . TYR A 1 87 ? 5.779 7.376 1.441 1.00 91.88 87 TYR A C 1
ATOM 668 O O . TYR A 1 87 ? 6.639 8.254 1.516 1.00 91.88 87 TYR A O 1
ATOM 676 N N . ARG A 1 88 ? 4.518 7.576 1.824 1.00 94.50 88 ARG A N 1
ATOM 677 C CA . ARG A 1 88 ? 4.045 8.824 2.433 1.00 94.50 88 ARG A CA 1
ATOM 678 C C . ARG A 1 88 ? 3.103 8.551 3.594 1.00 94.50 88 ARG A C 1
ATOM 680 O O . ARG A 1 88 ? 2.389 7.552 3.579 1.00 94.50 88 ARG A O 1
ATOM 687 N N . SER A 1 89 ? 3.071 9.448 4.571 1.00 97.38 89 SER A N 1
ATOM 688 C CA . SER A 1 89 ? 2.111 9.390 5.677 1.00 97.38 89 SER A CA 1
ATOM 689 C C . SER A 1 89 ? 0.676 9.516 5.169 1.00 97.38 89 SER A C 1
ATOM 691 O O . SER A 1 89 ? 0.386 10.324 4.282 1.00 97.38 89 SER A O 1
ATOM 693 N N . SER A 1 90 ? -0.226 8.707 5.717 1.00 96.56 90 SER A N 1
ATOM 694 C CA . SER A 1 90 ? -1.643 8.753 5.380 1.00 96.56 90 SER A CA 1
ATOM 695 C C . SER A 1 90 ? -2.491 8.139 6.482 1.00 96.56 90 SER A C 1
ATOM 697 O O . SER A 1 90 ? -2.093 7.175 7.123 1.00 96.56 90 SER A O 1
ATOM 699 N N . ASP A 1 91 ? -3.688 8.681 6.656 1.00 96.00 91 ASP A N 1
ATOM 700 C CA . ASP A 1 91 ? -4.750 8.105 7.476 1.00 96.00 91 ASP A CA 1
ATOM 701 C C . ASP A 1 91 ? -5.840 7.426 6.621 1.00 96.00 91 ASP A C 1
ATOM 703 O O . ASP A 1 91 ? -6.878 7.039 7.136 1.00 96.00 91 ASP A O 1
ATOM 707 N N . LEU A 1 92 ? -5.608 7.272 5.310 1.00 96.31 92 LEU A N 1
ATOM 708 C CA . LEU A 1 92 ? -6.547 6.737 4.312 1.00 96.31 92 LEU A CA 1
ATOM 709 C C . LEU A 1 92 ? -7.819 7.565 4.060 1.00 96.31 92 LEU A C 1
ATOM 711 O O . LEU A 1 92 ? -8.589 7.192 3.181 1.00 96.31 92 LEU A O 1
ATOM 715 N N . SER A 1 93 ? -8.002 8.723 4.702 1.00 93.94 93 SER A N 1
ATOM 716 C CA . SER A 1 93 ? -9.213 9.561 4.570 1.00 93.94 93 SER A CA 1
ATOM 717 C C . SER A 1 93 ? -9.512 10.071 3.148 1.00 93.94 93 SER A C 1
ATOM 719 O O . SER A 1 93 ? -10.608 10.553 2.872 1.00 93.94 93 SER A O 1
ATOM 721 N N . GLY A 1 94 ? -8.547 9.976 2.228 1.00 92.94 94 GLY A N 1
ATOM 722 C CA . GLY A 1 94 ? -8.730 10.287 0.807 1.00 92.94 94 GLY A CA 1
ATOM 723 C C . GLY A 1 94 ? -9.361 9.162 -0.024 1.00 92.94 94 GLY A C 1
ATOM 724 O O . GLY A 1 94 ? -9.493 9.328 -1.239 1.00 92.94 94 GLY A O 1
ATOM 725 N N . PHE A 1 95 ? -9.698 8.027 0.591 1.00 95.88 95 PHE A N 1
ATOM 726 C CA . PHE A 1 95 ? -10.237 6.840 -0.066 1.00 95.88 95 PHE A CA 1
ATOM 727 C C . PHE A 1 95 ? -11.517 6.361 0.621 1.00 95.88 95 PHE A C 1
ATOM 729 O O . PHE A 1 95 ? -11.642 6.466 1.835 1.00 95.88 95 PHE A O 1
ATOM 736 N N . ASP A 1 96 ? -12.433 5.787 -0.158 1.00 95.69 96 ASP A N 1
ATOM 737 C CA . ASP A 1 96 ? -13.610 5.086 0.375 1.00 95.69 96 ASP A CA 1
ATOM 738 C C . ASP A 1 96 ? -13.275 3.606 0.643 1.00 95.69 96 ASP A C 1
ATOM 740 O O . ASP A 1 96 ? -13.797 2.980 1.563 1.00 95.69 96 ASP A O 1
ATOM 744 N N . TRP A 1 97 ? -12.379 3.041 -0.174 1.00 96.56 97 TRP A N 1
ATOM 745 C CA . TRP A 1 97 ? -11.948 1.644 -0.116 1.00 96.56 97 TRP A CA 1
ATOM 746 C C . TRP A 1 97 ? -10.446 1.534 -0.314 1.00 96.56 97 TRP A C 1
ATOM 748 O O . TRP A 1 97 ? -9.849 2.320 -1.052 1.00 96.56 97 TRP A O 1
ATOM 758 N N . VAL A 1 98 ? -9.846 0.499 0.263 1.00 96.12 98 VAL A N 1
ATOM 759 C CA . VAL A 1 98 ? -8.465 0.109 -0.024 1.00 96.12 98 VAL A CA 1
ATOM 760 C C . VAL A 1 98 ? -8.433 -1.341 -0.471 1.00 96.12 98 VAL A C 1
ATOM 762 O O . VAL A 1 98 ? -9.060 -2.198 0.145 1.00 96.12 98 VAL A O 1
ATOM 765 N N . VAL A 1 99 ? -7.699 -1.606 -1.548 1.00 96.19 99 VAL A N 1
ATOM 766 C CA . VAL A 1 99 ? -7.392 -2.954 -2.027 1.00 96.19 99 VAL A CA 1
ATOM 767 C C . VAL A 1 99 ? -5.941 -3.266 -1.697 1.00 96.19 99 VAL A C 1
ATOM 769 O O . VAL A 1 99 ? -5.051 -2.469 -2.005 1.00 96.19 99 VAL A O 1
ATOM 772 N N . PHE A 1 100 ? -5.711 -4.425 -1.094 1.00 95.38 100 PHE A N 1
ATOM 773 C CA . PHE A 1 100 ? -4.386 -4.956 -0.819 1.00 95.38 100 PHE A CA 1
ATOM 774 C C . PHE A 1 100 ? -4.084 -6.142 -1.729 1.00 95.38 100 PHE A C 1
ATOM 776 O O . PHE A 1 100 ? -4.943 -6.997 -1.937 1.00 95.38 100 PHE A O 1
ATOM 783 N N . VAL A 1 101 ? -2.858 -6.196 -2.243 1.00 94.94 101 VAL A N 1
ATOM 784 C CA . VAL A 1 101 ? -2.323 -7.342 -2.986 1.00 94.94 101 VAL A CA 1
ATOM 785 C C . VAL A 1 101 ? -0.980 -7.714 -2.374 1.00 94.94 101 VAL A C 1
ATOM 787 O O . VAL A 1 101 ? -0.065 -6.894 -2.388 1.00 94.94 101 VAL A O 1
ATOM 790 N N . ASP A 1 102 ? -0.841 -8.928 -1.850 1.00 92.94 102 ASP A N 1
ATOM 791 C CA . ASP A 1 102 ? 0.384 -9.319 -1.146 1.00 92.94 102 ASP A CA 1
ATOM 792 C C . ASP A 1 102 ? 1.597 -9.378 -2.081 1.00 92.94 102 ASP A C 1
ATOM 794 O O . ASP A 1 102 ? 2.627 -8.764 -1.815 1.00 92.94 102 ASP A O 1
ATOM 798 N N . GLU A 1 103 ? 1.456 -10.019 -3.240 1.00 92.75 103 GLU A N 1
ATOM 799 C CA . GLU A 1 103 ? 2.543 -10.153 -4.205 1.00 92.75 103 GLU A CA 1
ATOM 800 C C . GLU A 1 103 ? 2.083 -9.796 -5.621 1.00 92.75 103 GLU A C 1
ATOM 802 O O . GLU A 1 103 ? 1.030 -10.227 -6.096 1.00 92.75 103 GLU A O 1
ATOM 807 N N . THR A 1 104 ? 2.888 -8.988 -6.311 1.00 89.12 104 THR A N 1
ATOM 808 C CA . THR A 1 104 ? 2.649 -8.589 -7.702 1.00 89.12 104 THR A CA 1
ATOM 809 C C . THR A 1 104 ? 3.712 -9.151 -8.635 1.00 89.12 104 THR A C 1
ATOM 811 O O . THR A 1 104 ? 4.898 -9.187 -8.313 1.00 89.12 104 THR A O 1
ATOM 814 N N . SER A 1 105 ? 3.288 -9.560 -9.827 1.00 80.19 105 SER A N 1
ATOM 815 C CA . SER A 1 105 ? 4.184 -9.964 -10.908 1.00 80.19 105 SER A CA 1
ATOM 816 C C . SER A 1 105 ? 4.226 -8.895 -12.000 1.00 80.19 105 SER A C 1
ATOM 818 O O . SER A 1 105 ? 3.214 -8.212 -12.213 1.00 80.19 105 SER A O 1
ATOM 820 N N . PRO A 1 106 ? 5.321 -8.806 -12.772 1.00 68.88 106 PRO A N 1
ATOM 821 C CA . PRO A 1 106 ? 5.375 -7.920 -13.918 1.00 68.88 106 PRO A CA 1
ATOM 822 C C . PRO A 1 106 ? 4.234 -8.178 -14.893 1.00 68.88 106 PRO A C 1
ATOM 824 O O . PRO A 1 106 ? 3.794 -9.312 -15.113 1.00 68.88 106 PRO A O 1
ATOM 827 N N . LEU A 1 107 ? 3.762 -7.103 -15.515 1.00 67.69 107 LEU A N 1
ATOM 828 C CA . LEU A 1 107 ? 2.790 -7.218 -16.585 1.00 67.69 107 LEU A CA 1
ATOM 829 C C . LEU A 1 107 ? 3.509 -7.812 -17.797 1.00 67.69 107 LEU A C 1
ATOM 831 O O . LEU A 1 107 ? 4.402 -7.177 -18.350 1.00 67.69 107 LEU A O 1
ATOM 835 N N . SER A 1 108 ? 3.109 -9.005 -18.244 1.00 60.75 108 SER A N 1
ATOM 836 C CA . SER A 1 108 ? 3.574 -9.531 -19.527 1.00 60.75 108 SER A CA 1
ATOM 837 C C . SER A 1 108 ? 3.119 -8.568 -20.625 1.00 60.75 108 SER A C 1
ATOM 839 O O . SER A 1 108 ? 1.942 -8.542 -21.004 1.00 60.75 108 SER A O 1
ATOM 841 N N . LEU A 1 109 ? 4.030 -7.723 -21.106 1.00 54.72 109 LEU A N 1
ATOM 842 C CA . LEU A 1 109 ? 3.792 -6.877 -22.265 1.00 54.72 109 LEU A CA 1
ATOM 843 C C . LEU A 1 109 ? 3.710 -7.807 -23.476 1.00 54.72 109 LEU A C 1
ATOM 845 O O . LEU A 1 109 ? 4.720 -8.157 -24.078 1.00 54.72 109 LEU A O 1
ATOM 849 N N . GLY A 1 110 ? 2.500 -8.249 -23.827 1.00 44.66 110 GLY A N 1
ATOM 850 C CA . GLY A 1 110 ? 2.272 -8.829 -25.149 1.00 44.66 110 GLY A CA 1
ATOM 851 C C . GLY A 1 110 ? 2.781 -7.848 -26.212 1.00 44.66 110 GLY A C 1
ATOM 852 O O . GLY A 1 110 ? 2.648 -6.636 -26.029 1.00 44.66 110 GLY A O 1
ATOM 853 N N . GLU A 1 111 ? 3.353 -8.358 -27.307 1.00 41.53 111 GLU A N 1
ATOM 854 C CA . GLU A 1 111 ? 4.090 -7.626 -28.363 1.00 41.53 111 GLU A CA 1
ATOM 855 C C . GLU A 1 111 ? 3.396 -6.379 -28.964 1.00 41.53 111 GLU A C 1
ATOM 857 O O . GLU A 1 111 ? 3.991 -5.648 -29.752 1.00 41.53 111 GLU A O 1
ATOM 862 N N . SER A 1 112 ? 2.153 -6.074 -28.594 1.00 42.66 112 SER A N 1
ATOM 863 C CA . SER A 1 112 ? 1.363 -4.949 -29.102 1.00 42.66 112 SER A CA 1
ATOM 864 C C . SER A 1 112 ? 1.535 -3.617 -28.351 1.00 42.66 112 SER A C 1
ATOM 866 O O . SER A 1 112 ? 0.868 -2.652 -28.709 1.00 42.66 112 SER A O 1
ATOM 868 N N . ALA A 1 113 ? 2.399 -3.510 -27.334 1.00 47.19 113 ALA A N 1
ATOM 869 C CA . ALA A 1 113 ? 2.590 -2.255 -26.581 1.00 47.19 113 ALA A CA 1
ATOM 870 C C . ALA A 1 113 ? 3.551 -1.239 -27.239 1.00 47.19 113 ALA A C 1
ATOM 872 O O . ALA A 1 113 ? 3.837 -0.196 -26.655 1.00 47.19 113 ALA A O 1
ATOM 873 N N . ARG A 1 114 ? 4.025 -1.491 -28.468 1.00 40.12 114 ARG A N 1
ATOM 874 C CA . ARG A 1 114 ? 4.695 -0.465 -29.284 1.00 40.12 114 ARG A CA 1
ATOM 875 C C . ARG A 1 114 ? 3.641 0.411 -29.958 1.00 40.12 114 ARG A C 1
ATOM 877 O O . ARG A 1 114 ? 3.332 0.239 -31.133 1.00 40.12 114 ARG A O 1
ATOM 884 N N . THR A 1 115 ? 3.041 1.341 -29.226 1.00 40.56 115 THR A N 1
ATOM 885 C CA . THR A 1 115 ? 2.316 2.456 -29.851 1.00 40.56 115 THR A CA 1
ATOM 886 C C . THR A 1 115 ? 2.580 3.731 -29.061 1.00 40.56 115 THR A C 1
ATOM 888 O O . THR A 1 115 ? 2.562 3.726 -27.836 1.00 40.56 115 THR A O 1
ATOM 891 N N . GLU A 1 116 ? 2.906 4.773 -29.819 1.00 35.88 116 GLU A N 1
ATOM 892 C CA . GLU A 1 116 ? 3.528 6.055 -29.475 1.00 35.88 116 GLU A CA 1
ATOM 893 C C . GLU A 1 116 ? 3.113 6.724 -28.145 1.00 35.88 116 GLU A C 1
ATOM 895 O O . GLU A 1 116 ? 1.965 6.601 -27.705 1.00 35.88 116 GLU A O 1
ATOM 900 N N . PRO A 1 117 ? 4.012 7.523 -27.528 1.00 37.03 117 PRO A N 1
ATOM 901 C CA . PRO A 1 117 ? 3.701 8.270 -26.315 1.00 37.03 117 PRO A CA 1
ATOM 902 C C . PRO A 1 117 ? 2.629 9.337 -26.588 1.00 37.03 117 PRO A C 1
ATOM 904 O O . PRO A 1 117 ? 2.880 10.365 -27.214 1.00 37.03 117 PRO A O 1
ATOM 907 N N . SER A 1 118 ? 1.414 9.106 -26.083 1.00 33.97 118 SER A N 1
ATOM 908 C CA . SER A 1 118 ? 0.337 10.101 -26.064 1.00 33.97 118 SER A CA 1
ATOM 909 C C . SER A 1 118 ? 0.416 10.951 -24.784 1.00 33.97 118 SER A C 1
ATOM 911 O O . SER A 1 118 ? 0.503 10.389 -23.690 1.00 33.97 118 SER A O 1
ATOM 913 N N . PRO A 1 119 ? 0.337 12.295 -24.855 1.00 35.09 119 PRO A N 1
ATOM 914 C CA . PRO A 1 119 ? 0.510 13.177 -23.705 1.00 35.09 119 PRO A CA 1
ATOM 915 C C . PRO A 1 119 ? -0.809 13.336 -22.936 1.00 35.09 119 PRO A C 1
ATOM 917 O O . PRO A 1 119 ? -1.385 14.423 -22.869 1.00 35.09 119 PRO A O 1
ATOM 920 N N . ARG A 1 120 ? -1.347 12.247 -22.376 1.00 37.88 120 ARG A N 1
ATOM 921 C CA . ARG A 1 120 ? -2.519 12.301 -21.488 1.00 37.88 120 ARG A CA 1
ATOM 922 C C . ARG A 1 120 ? -2.372 11.294 -20.357 1.00 37.88 120 ARG A C 1
ATOM 924 O O . ARG A 1 120 ? -2.335 10.103 -20.628 1.00 37.88 120 ARG A O 1
ATOM 931 N N . ARG A 1 121 ? -2.333 11.811 -19.114 1.00 35.25 121 ARG A N 1
ATOM 932 C CA . ARG A 1 121 ? -2.427 11.105 -17.814 1.00 35.25 121 ARG A CA 1
ATOM 933 C C . ARG A 1 121 ? -2.569 9.586 -17.964 1.00 35.25 121 ARG A C 1
ATOM 935 O O . ARG A 1 121 ? -3.684 9.076 -18.103 1.00 35.25 121 ARG A O 1
ATOM 942 N N . THR A 1 122 ? -1.438 8.889 -17.939 1.00 32.69 122 THR A N 1
ATOM 943 C CA . THR A 1 122 ? -1.382 7.431 -18.009 1.00 32.69 122 THR A CA 1
ATOM 944 C C . THR A 1 122 ? -2.120 6.855 -16.804 1.00 32.69 122 THR A C 1
ATOM 946 O O . THR A 1 122 ? -1.694 7.016 -15.664 1.00 32.69 122 THR A O 1
ATOM 949 N N . ARG A 1 123 ? -3.278 6.228 -17.042 1.00 31.84 123 ARG A N 1
ATOM 950 C CA . ARG A 1 123 ? -3.973 5.446 -16.014 1.00 31.84 123 ARG A CA 1
ATOM 951 C C . ARG A 1 123 ? -3.165 4.177 -15.767 1.00 31.84 123 ARG A C 1
ATOM 953 O O . ARG A 1 123 ? -2.982 3.395 -16.700 1.00 31.84 123 ARG A O 1
ATOM 960 N N . LEU A 1 124 ? -2.734 3.967 -14.527 1.00 31.67 124 LEU A N 1
ATOM 961 C CA . LEU A 1 124 ? -2.136 2.712 -14.086 1.00 31.67 124 LEU A CA 1
ATOM 962 C C . LEU A 1 124 ? -3.165 1.584 -14.298 1.00 31.67 124 LEU A C 1
ATOM 964 O O . LEU A 1 124 ? -4.260 1.619 -13.736 1.00 31.67 124 LEU A O 1
ATOM 968 N N . ARG A 1 125 ? -2.853 0.622 -15.173 1.00 32.97 125 ARG A N 1
ATOM 969 C CA . ARG A 1 125 ? -3.652 -0.595 -15.381 1.00 32.97 125 ARG A CA 1
ATOM 970 C C . ARG A 1 125 ? -2.984 -1.725 -14.612 1.00 32.97 125 ARG A C 1
ATOM 972 O O . ARG A 1 125 ? -2.022 -2.301 -15.102 1.00 32.97 125 ARG A O 1
ATOM 979 N N . ILE A 1 126 ? -3.498 -2.038 -13.431 1.00 34.38 126 ILE A N 1
ATOM 980 C CA . ILE A 1 126 ? -3.032 -3.180 -12.641 1.00 34.38 126 ILE A CA 1
ATOM 981 C C . ILE A 1 126 ? -3.775 -4.415 -13.155 1.00 34.38 126 ILE A C 1
ATOM 983 O O . ILE A 1 126 ? -5.007 -4.432 -13.183 1.00 34.38 126 ILE A O 1
ATOM 987 N N . ARG A 1 127 ? -3.037 -5.424 -13.624 1.00 31.75 127 ARG A N 1
ATOM 988 C CA . ARG A 1 127 ? -3.568 -6.763 -13.903 1.00 31.75 127 ARG A CA 1
ATOM 989 C C . ARG A 1 127 ? -3.034 -7.694 -12.825 1.00 31.75 127 ARG A C 1
ATOM 991 O O . ARG A 1 127 ? -1.824 -7.794 -12.672 1.00 31.75 127 ARG A O 1
ATOM 998 N N . VAL A 1 128 ? -3.928 -8.359 -12.107 1.00 34.28 128 VAL A N 1
ATOM 999 C CA . VAL A 1 128 ? -3.585 -9.369 -11.101 1.00 34.28 128 VAL A CA 1
ATOM 1000 C C . VAL A 1 128 ? -3.848 -10.743 -11.737 1.00 34.28 128 VAL A C 1
ATOM 1002 O O . VAL A 1 128 ? -4.949 -10.984 -12.222 1.00 34.28 128 VAL A O 1
ATOM 1005 N N . PHE A 1 129 ? -2.816 -11.591 -11.827 1.00 32.09 129 PHE A N 1
ATOM 1006 C CA . PHE A 1 129 ? -2.844 -12.979 -12.341 1.00 32.09 129 PHE A CA 1
ATOM 1007 C C . PHE A 1 129 ? -3.430 -13.227 -13.747 1.00 32.09 129 PHE A C 1
ATOM 1009 O O . PHE A 1 129 ? -4.118 -14.216 -13.973 1.00 32.09 129 PHE A O 1
ATOM 1016 N N . GLY A 1 130 ? -3.133 -12.377 -14.736 1.00 32.09 130 GLY A N 1
ATOM 1017 C CA . GLY A 1 130 ? -3.395 -12.694 -16.153 1.00 32.09 130 GLY A CA 1
ATOM 1018 C C . GLY A 1 130 ? -4.869 -12.711 -16.590 1.00 32.09 130 GLY A C 1
ATOM 1019 O O . GLY A 1 130 ? -5.133 -12.685 -17.792 1.00 32.09 130 GLY A O 1
ATOM 1020 N N . GLU A 1 131 ? -5.822 -12.645 -15.663 1.00 23.55 131 GLU A N 1
ATOM 1021 C CA . GLU A 1 131 ? -7.238 -12.457 -15.958 1.00 23.55 131 GLU A CA 1
ATOM 1022 C C . GLU A 1 131 ? -7.667 -10.999 -15.723 1.00 23.55 131 GLU A C 1
ATOM 1024 O O . GLU A 1 131 ? -7.174 -10.319 -14.817 1.00 23.55 131 GLU A O 1
ATOM 1029 N N . PRO A 1 132 ? -8.583 -10.452 -16.541 1.00 27.42 132 PRO A N 1
ATOM 1030 C CA . PRO A 1 132 ? -9.212 -9.183 -16.224 1.00 27.42 132 PRO A CA 1
ATOM 1031 C C . PRO A 1 132 ? -10.049 -9.352 -14.952 1.00 27.42 132 PRO A C 1
ATOM 1033 O O . PRO A 1 132 ? -11.127 -9.942 -14.994 1.00 27.42 132 PRO A O 1
ATOM 1036 N N . VAL A 1 133 ? -9.581 -8.790 -13.834 1.00 32.75 133 VAL A N 1
ATOM 1037 C CA . VAL A 1 133 ? -10.382 -8.670 -12.611 1.00 32.75 133 VAL A CA 1
ATOM 1038 C C . VAL A 1 133 ? -11.620 -7.835 -12.941 1.00 32.75 133 VAL A C 1
ATOM 1040 O O . VAL A 1 133 ? -11.566 -6.608 -13.061 1.00 32.75 133 VAL A O 1
ATOM 1043 N N . ARG A 1 134 ? -12.759 -8.507 -13.134 1.00 26.53 134 ARG A N 1
ATOM 1044 C CA . ARG A 1 134 ? -14.064 -7.857 -13.064 1.00 26.53 134 ARG A CA 1
ATOM 1045 C C . ARG A 1 134 ? -14.347 -7.613 -11.591 1.00 26.53 134 ARG A C 1
ATOM 1047 O O . ARG A 1 134 ? -14.573 -8.559 -10.844 1.00 26.53 134 ARG A O 1
ATOM 1054 N N . LEU A 1 135 ? -14.369 -6.342 -11.202 1.00 30.62 135 LEU A N 1
ATOM 1055 C CA . LEU A 1 135 ? -14.994 -5.907 -9.957 1.00 30.62 135 LEU A CA 1
ATOM 1056 C C . LEU A 1 135 ? -16.470 -6.326 -10.029 1.00 30.62 135 LEU A C 1
ATOM 1058 O O . LEU A 1 135 ? -17.277 -5.682 -10.697 1.00 30.62 135 LEU A O 1
ATOM 1062 N N . SER A 1 136 ? -16.796 -7.467 -9.433 1.00 29.58 136 SER A N 1
ATOM 1063 C CA . SER A 1 136 ? -18.159 -7.965 -9.297 1.00 29.58 136 SER A CA 1
ATOM 1064 C C . 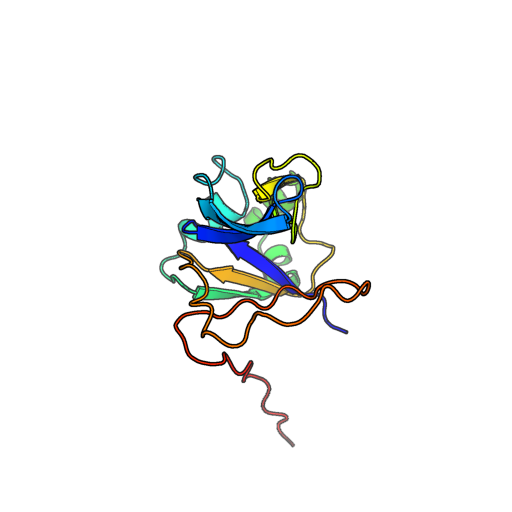SER A 1 136 ? -18.479 -8.002 -7.813 1.00 29.58 136 SER A C 1
ATOM 1066 O O . SER A 1 136 ? -17.771 -8.643 -7.046 1.00 29.58 136 SER A O 1
ATOM 1068 N N . GLY A 1 137 ? -19.503 -7.245 -7.414 1.00 27.62 137 GLY A N 1
ATOM 1069 C CA . GLY A 1 137 ? -19.905 -7.175 -6.013 1.00 27.62 137 GLY A CA 1
ATOM 1070 C C . GLY A 1 137 ? -20.784 -5.989 -5.627 1.00 27.62 137 GLY A C 1
ATOM 1071 O O . GLY A 1 137 ? -20.505 -5.361 -4.620 1.00 27.62 137 GLY A O 1
ATOM 1072 N N . VAL A 1 138 ? -21.846 -5.687 -6.383 1.00 31.36 138 VAL A N 1
ATOM 1073 C CA . VAL A 1 138 ? -23.091 -5.179 -5.772 1.00 31.36 138 VAL A CA 1
ATOM 1074 C C . VAL A 1 138 ? -24.261 -5.866 -6.480 1.00 31.36 138 VAL A C 1
ATOM 1076 O O . VAL A 1 138 ? -24.531 -5.541 -7.639 1.00 31.36 138 VAL A O 1
ATOM 1079 N N . PRO A 1 139 ? -24.960 -6.828 -5.852 1.00 29.69 139 PRO A N 1
ATOM 1080 C CA . PRO A 1 139 ? -26.329 -7.114 -6.242 1.00 29.69 139 PRO A CA 1
ATOM 1081 C C . PRO A 1 139 ? -27.185 -5.924 -5.798 1.00 29.69 139 PRO A C 1
ATOM 1083 O O . PRO A 1 139 ? -27.282 -5.625 -4.610 1.00 29.69 139 PRO A O 1
ATOM 1086 N N . LEU A 1 140 ? -27.784 -5.216 -6.755 1.00 31.97 140 LEU A N 1
ATOM 1087 C CA . LEU A 1 140 ? -28.934 -4.372 -6.449 1.00 31.97 140 LEU A CA 1
ATOM 1088 C C . LEU A 1 140 ? -30.121 -5.321 -6.273 1.00 31.97 140 LEU A C 1
ATOM 1090 O O . LEU A 1 140 ? -30.649 -5.845 -7.253 1.00 31.97 140 LEU A O 1
ATOM 1094 N N . SER A 1 141 ? -30.453 -5.612 -5.018 1.00 39.34 141 SER A N 1
ATOM 1095 C CA . SER A 1 141 ? -31.712 -6.251 -4.649 1.00 39.34 141 SER A CA 1
ATOM 1096 C C . SER A 1 141 ? -32.838 -5.216 -4.721 1.00 39.34 141 SER A C 1
ATOM 1098 O O . SER A 1 141 ? -32.735 -4.180 -4.069 1.00 39.34 141 SER A O 1
ATOM 1100 N N . GLU A 1 142 ? -33.852 -5.581 -5.514 1.00 40.00 142 GLU A N 1
ATOM 1101 C CA . GLU A 1 142 ? -35.227 -5.060 -5.699 1.00 40.00 142 GLU A CA 1
ATOM 1102 C C . GLU A 1 142 ? -35.446 -3.569 -6.015 1.00 40.00 142 GLU A C 1
ATOM 1104 O O . GLU A 1 142 ? -35.305 -2.697 -5.131 1.00 40.00 142 GLU A O 1
#

Secondary structure (DSSP, 8-state):
---EEEEEEEEEEEEEETTT-SEEEEEPPPPPTTSHHHHHTTSS-SEEEEEHHHHHHSHHHHHHHHT--EEEEE-SEETTS--SEEEEE--STT-SEEEEEEEE------GGG-----SS-------STTS-----------

Organism: NCBI:txid755307

Sequence (142 aa):
MTPVGLELGGGVVAALDGETRDIVEYPIPSPPPGSIPDVFRRVDDPLFSVSVDELYDAPSVREWLRTQPQRHDIWGGHPDGDSPVHYRSSDLSGFDWVVFVDETSPLSLGESARTEPSPRRTRLRIRVFGEPVRLSGVPLSE

InterPro domains:
  IPR007815 Erythromycin esterase [PF05139] (4-104)

pLDDT: mean 76.58, std 24.57, range [23.55, 97.44]

Foldseek 3Di:
DFFEAEAEQWAWEWAQEQPVRDTDIDTADHDDPLAPSNVVLPPPDQKDKDFLVVLCVDPVSVVSLVVQGKGWDADNYDNNRDHRTDIDGGSCPVGRMYIYHHYAYYDPPDPPPPDDDDPDDDDDDGDDPPDPPDPDDDDPDD